Protein AF-A0A4Q3UYY6-F1 (afdb_monomer)

Secondary structure (DSSP, 8-state):
--HHHHHHHHHHHHHHHHHHHHHHHHT--HHHHHHHHHHHTSTT---BTTB----TTTHHHHHHHHHHHHHHH-

pLDDT: mean 80.3, std 13.19, range [46.22, 95.19]

Solvent-accessible surface area (backbone atoms only — not comparable to full-atom values): 4282 Å² total; per-residue (Å²): 129,71,63,61,59,54,51,53,52,48,54,51,53,52,50,51,50,49,27,46,53,50,16,64,74,67,76,42,71,44,64,67,43,46,53,50,55,49,49,56,38,24,94,75,27,70,71,64,74,98,48,77,51,47,51,75,87,47,45,69,58,52,54,50,51,53,53,50,50,53,64,74,72,105

Mean predicted aligned error: 7.01 Å

Sequence (74 aa):
MADAHVLEVGIGLTLVGLAGLLASRLKFSIVPLLIIAGMIVGPHAPKIGPIDFRFLESAPLIAFMGRMGILFLL

Structure (mmCIF, N/CA/C/O backbone):
data_AF-A0A4Q3UYY6-F1
#
_entry.id   AF-A0A4Q3UYY6-F1
#
loop_
_atom_site.group_PDB
_atom_site.id
_atom_site.type_symbol
_atom_site.label_atom_id
_atom_site.label_alt_id
_atom_site.label_comp_id
_atom_site.label_asym_id
_atom_site.label_entity_id
_atom_site.label_seq_id
_atom_site.pdbx_PDB_ins_code
_atom_site.Cartn_x
_atom_site.Cartn_y
_atom_site.Cartn_z
_atom_site.occupancy
_atom_site.B_iso_or_equiv
_atom_site.auth_seq_id
_atom_site.auth_comp_id
_atom_site.auth_asym_id
_atom_site.auth_atom_id
_atom_site.pdbx_PDB_model_num
ATOM 1 N N . MET A 1 1 ? 12.561 3.957 -22.225 1.00 46.22 1 MET A N 1
ATOM 2 C CA . MET A 1 1 ? 13.285 3.325 -21.084 1.00 46.22 1 MET A CA 1
ATOM 3 C C . MET A 1 1 ? 12.790 3.859 -19.739 1.00 46.22 1 MET A C 1
ATOM 5 O O . MET A 1 1 ? 12.723 3.079 -18.809 1.00 46.22 1 MET A O 1
ATOM 9 N N . ALA A 1 2 ? 12.374 5.129 -19.620 1.00 52.22 2 ALA A N 1
ATOM 10 C CA . ALA A 1 2 ? 11.700 5.634 -18.411 1.00 52.22 2 ALA A CA 1
ATOM 11 C C . ALA A 1 2 ? 10.197 5.271 -18.345 1.00 52.22 2 ALA A C 1
ATOM 13 O O . ALA A 1 2 ? 9.595 5.251 -17.276 1.00 52.22 2 ALA A O 1
ATOM 14 N N . ASP A 1 3 ? 9.598 4.962 -19.493 1.00 61.56 3 ASP A N 1
ATOM 15 C CA . ASP A 1 3 ? 8.146 4.871 -19.684 1.00 61.56 3 ASP A CA 1
ATOM 16 C C . ASP A 1 3 ? 7.524 3.634 -19.013 1.00 61.56 3 ASP A C 1
ATOM 18 O O . ASP A 1 3 ? 6.394 3.689 -18.532 1.00 61.56 3 ASP A O 1
ATOM 22 N N . ALA A 1 4 ? 8.284 2.536 -18.924 1.00 65.69 4 ALA A N 1
ATOM 23 C CA . ALA A 1 4 ? 7.843 1.291 -18.294 1.00 65.69 4 ALA A CA 1
ATOM 24 C C . ALA A 1 4 ? 7.706 1.436 -16.768 1.00 65.69 4 ALA A C 1
ATOM 26 O O . ALA A 1 4 ? 6.687 1.051 -16.200 1.00 65.69 4 ALA A O 1
ATOM 27 N N . HIS A 1 5 ? 8.670 2.091 -16.110 1.00 65.81 5 HIS A N 1
ATOM 28 C CA . HIS A 1 5 ? 8.622 2.324 -14.664 1.00 65.81 5 HIS A CA 1
ATOM 29 C C . HIS A 1 5 ? 7.473 3.251 -14.255 1.00 65.81 5 HIS A C 1
ATOM 31 O O . HIS A 1 5 ? 6.811 3.014 -13.246 1.00 65.81 5 HIS A O 1
ATOM 37 N N . VAL A 1 6 ? 7.207 4.299 -15.042 1.00 77.75 6 VAL A N 1
ATOM 38 C CA . VAL A 1 6 ? 6.086 5.215 -14.780 1.00 77.75 6 VAL A CA 1
ATOM 39 C C . VAL A 1 6 ? 4.749 4.485 -14.919 1.00 77.75 6 VAL A C 1
ATOM 41 O O . VAL A 1 6 ? 3.860 4.687 -14.090 1.00 77.75 6 VAL A O 1
ATOM 44 N N . LEU A 1 7 ? 4.613 3.605 -15.917 1.00 78.19 7 LEU A N 1
ATOM 45 C CA . LEU A 1 7 ? 3.416 2.784 -16.101 1.00 78.19 7 LEU A CA 1
ATOM 46 C C . LEU A 1 7 ? 3.205 1.815 -14.930 1.00 78.19 7 LEU A C 1
ATOM 48 O O . LEU A 1 7 ? 2.099 1.736 -14.399 1.00 78.19 7 LEU A O 1
ATOM 52 N N . GLU A 1 8 ? 4.259 1.124 -14.492 1.00 75.88 8 GLU A N 1
ATOM 53 C CA . GLU A 1 8 ? 4.212 0.214 -13.345 1.00 75.88 8 GLU A CA 1
ATOM 54 C C . GLU A 1 8 ? 3.779 0.945 -12.065 1.00 75.88 8 GLU A C 1
ATOM 56 O O . GLU A 1 8 ? 2.815 0.545 -11.405 1.00 75.88 8 GLU A O 1
ATOM 61 N N . VAL A 1 9 ? 4.428 2.065 -11.739 1.00 79.25 9 VAL A N 1
ATOM 62 C CA . VAL A 1 9 ? 4.074 2.874 -10.562 1.00 79.25 9 VAL A CA 1
ATOM 63 C C . VAL A 1 9 ? 2.645 3.410 -10.674 1.00 79.25 9 VAL A C 1
ATOM 65 O O . VAL A 1 9 ? 1.901 3.370 -9.694 1.00 79.25 9 VAL A O 1
ATOM 68 N N . GLY A 1 10 ? 2.231 3.853 -11.865 1.00 83.62 10 GLY A N 1
ATOM 69 C CA . GLY A 1 10 ? 0.864 4.289 -12.138 1.00 83.62 10 GLY A CA 1
ATOM 70 C C . GLY A 1 10 ? -0.164 3.193 -11.852 1.00 83.62 10 GLY A C 1
ATOM 71 O O . GLY A 1 10 ? -1.119 3.425 -11.109 1.00 83.62 10 GLY A O 1
ATOM 72 N N . ILE A 1 11 ? 0.053 1.976 -12.359 1.00 82.44 11 ILE A N 1
ATOM 73 C CA . ILE A 1 11 ? -0.814 0.813 -12.097 1.00 82.44 11 ILE A CA 1
ATOM 74 C C . ILE A 1 11 ? -0.872 0.507 -10.595 1.00 82.44 11 ILE A C 1
ATOM 76 O O . ILE A 1 11 ? -1.963 0.323 -10.049 1.00 82.44 11 ILE A O 1
ATOM 80 N N . GLY A 1 12 ? 0.275 0.523 -9.909 1.00 83.81 12 GLY A N 1
ATOM 81 C CA . GLY A 1 12 ? 0.356 0.313 -8.462 1.00 83.81 12 GLY A CA 1
ATOM 82 C C . GLY A 1 12 ? -0.455 1.340 -7.667 1.00 83.81 12 GLY A C 1
ATOM 83 O O . GLY A 1 12 ? -1.261 0.967 -6.813 1.00 83.81 12 GLY A O 1
ATOM 84 N N . LEU A 1 13 ? -0.313 2.629 -7.988 1.00 86.62 13 LEU A N 1
ATOM 85 C CA . LEU A 1 13 ? -1.038 3.712 -7.316 1.00 86.62 13 LEU A CA 1
ATOM 86 C C . LEU A 1 13 ? -2.551 3.612 -7.553 1.00 86.62 13 LEU A C 1
ATOM 88 O O . LEU A 1 13 ? -3.346 3.796 -6.630 1.00 86.62 13 LEU A O 1
ATOM 92 N N . THR A 1 14 ? -2.946 3.257 -8.779 1.00 88.69 14 THR A N 1
ATOM 93 C CA . THR A 1 14 ? -4.355 3.070 -9.150 1.00 88.69 14 THR A CA 1
ATOM 94 C C . THR A 1 14 ? -4.978 1.911 -8.368 1.00 88.69 14 THR A C 1
ATOM 96 O O . THR A 1 14 ? -6.093 2.032 -7.862 1.00 88.69 14 THR A O 1
ATOM 99 N N . LEU A 1 15 ? -4.247 0.805 -8.193 1.00 88.50 15 LEU A N 1
ATOM 100 C CA . LEU A 1 15 ? -4.698 -0.351 -7.414 1.00 88.50 15 LEU A CA 1
ATOM 101 C C . LEU A 1 15 ? -4.807 -0.073 -5.918 1.00 88.50 15 LEU A C 1
ATOM 103 O O . LEU A 1 15 ? -5.794 -0.473 -5.306 1.00 88.50 15 LEU A O 1
ATOM 107 N N . VAL A 1 16 ? -3.841 0.639 -5.333 1.00 89.75 16 VAL A N 1
ATOM 108 C CA . VAL A 1 16 ? -3.918 1.078 -3.929 1.00 89.75 16 VAL A CA 1
ATOM 109 C C . VAL A 1 16 ? -5.135 1.983 -3.724 1.00 89.75 16 VAL A C 1
ATOM 111 O O . VAL A 1 16 ? -5.895 1.789 -2.773 1.00 89.75 16 VAL A O 1
ATOM 114 N N . GLY A 1 17 ? -5.372 2.917 -4.650 1.00 92.81 17 GLY A N 1
ATOM 115 C CA . GLY A 1 17 ? -6.553 3.780 -4.645 1.00 92.81 17 GLY A CA 1
ATOM 116 C C . GLY A 1 17 ? -7.861 2.987 -4.713 1.00 92.81 17 GLY A C 1
ATOM 117 O O . GLY A 1 17 ? -8.750 3.199 -3.889 1.00 92.81 17 GLY A O 1
ATOM 118 N N . LEU A 1 18 ? -7.966 2.026 -5.636 1.00 93.88 18 LEU A N 1
ATOM 119 C CA . LEU A 1 18 ? -9.136 1.149 -5.769 1.00 93.88 18 LEU A CA 1
ATOM 120 C C . LEU A 1 18 ? -9.359 0.280 -4.527 1.00 93.88 18 LEU A C 1
ATOM 122 O O . LEU A 1 18 ? -10.493 0.165 -4.065 1.00 93.88 18 LEU A O 1
ATOM 126 N N . ALA A 1 19 ? -8.296 -0.292 -3.959 1.00 92.50 19 ALA A N 1
ATOM 127 C CA . ALA A 1 19 ? -8.362 -1.091 -2.739 1.00 92.50 19 ALA A CA 1
ATOM 128 C C . ALA A 1 19 ? -8.876 -0.264 -1.551 1.00 92.50 19 ALA A C 1
ATOM 130 O O . ALA A 1 19 ? -9.740 -0.729 -0.808 1.00 92.50 19 ALA A O 1
ATOM 131 N N . GLY A 1 20 ? -8.410 0.981 -1.403 1.00 92.69 20 GLY A N 1
ATOM 132 C CA . GLY A 1 20 ? -8.895 1.901 -0.373 1.00 92.69 20 GLY A CA 1
ATOM 133 C C . GLY A 1 20 ? -10.348 2.316 -0.569 1.00 92.69 20 GLY A C 1
ATOM 134 O O . GLY A 1 20 ? -11.137 2.296 0.380 1.00 92.69 20 GLY A O 1
ATOM 135 N N . LEU A 1 21 ? -10.738 2.618 -1.809 1.00 94.75 21 LEU A N 1
ATOM 136 C CA . LEU A 1 21 ? -12.121 2.947 -2.147 1.00 94.75 21 LEU A CA 1
ATOM 137 C C . LEU A 1 21 ? -13.043 1.757 -1.840 1.00 94.75 21 LEU A C 1
ATOM 139 O O . LEU A 1 21 ? -14.070 1.926 -1.180 1.00 94.75 21 LEU A O 1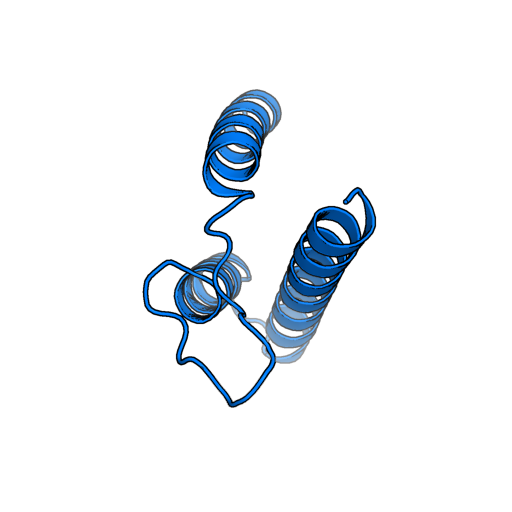
ATOM 143 N N . LEU A 1 22 ? -12.641 0.543 -2.218 1.00 93.94 22 LEU A N 1
ATOM 144 C CA . LEU A 1 22 ? -13.397 -0.679 -1.957 1.00 93.94 22 LEU A CA 1
ATOM 145 C C . LEU A 1 22 ? -13.492 -0.989 -0.454 1.00 93.94 22 LEU A C 1
ATOM 147 O O . LEU A 1 22 ? -14.583 -1.276 0.039 1.00 93.94 22 LEU A O 1
ATOM 151 N N . ALA A 1 23 ? -12.393 -0.843 0.291 1.00 94.31 23 ALA A N 1
ATOM 152 C CA . ALA A 1 23 ? -12.367 -1.007 1.746 1.00 94.31 23 ALA A CA 1
ATOM 153 C C . ALA A 1 23 ? -13.335 -0.039 2.443 1.00 94.31 23 ALA A C 1
ATOM 155 O O . ALA A 1 23 ? -14.128 -0.454 3.291 1.00 94.31 23 ALA A O 1
ATOM 156 N N . SER A 1 24 ? -13.333 1.234 2.025 1.00 93.31 24 SER A N 1
ATOM 157 C CA . SER A 1 24 ? -14.221 2.266 2.574 1.00 93.31 24 SER A CA 1
ATOM 158 C C . SER A 1 24 ? -15.700 1.961 2.322 1.00 93.31 24 SER A C 1
ATOM 160 O O . SER A 1 24 ? -16.531 2.132 3.213 1.00 93.31 24 SER A O 1
ATOM 162 N N . ARG A 1 25 ? -16.033 1.448 1.128 1.00 93.88 25 ARG A N 1
ATOM 163 C CA . ARG A 1 25 ? -17.410 1.099 0.748 1.00 93.88 25 ARG A CA 1
ATOM 164 C C . ARG A 1 25 ? -17.917 -0.133 1.489 1.00 93.88 25 ARG A C 1
ATOM 166 O O . ARG A 1 25 ? -19.086 -0.167 1.859 1.00 93.88 25 ARG A O 1
ATOM 173 N N . LEU A 1 26 ? -17.048 -1.112 1.728 1.00 93.06 26 LEU A N 1
ATOM 174 C CA . LEU A 1 26 ? -17.383 -2.357 2.424 1.00 93.06 26 LEU A CA 1
ATOM 175 C C . LEU A 1 26 ? -17.262 -2.253 3.953 1.00 93.06 26 LEU A C 1
ATOM 177 O O . LEU A 1 26 ? -17.583 -3.216 4.644 1.00 93.06 26 LEU A O 1
ATOM 181 N N . LYS A 1 27 ? -16.802 -1.108 4.490 1.00 91.44 27 LYS A N 1
ATOM 182 C CA . LYS A 1 27 ? -16.437 -0.930 5.912 1.00 91.44 27 LYS A CA 1
ATOM 183 C C . LYS A 1 27 ? -15.487 -2.029 6.409 1.00 91.44 27 LYS A C 1
ATOM 185 O O . LYS A 1 27 ? -15.570 -2.477 7.550 1.00 91.44 27 LYS A O 1
ATOM 190 N N . PHE A 1 28 ? -14.604 -2.476 5.523 1.00 93.06 28 PHE A N 1
ATOM 191 C CA . PHE A 1 28 ? -13.647 -3.542 5.776 1.00 93.06 28 PHE A CA 1
ATOM 192 C C . PHE A 1 28 ? -12.251 -2.954 5.986 1.00 93.06 28 PHE A C 1
ATOM 194 O O . PHE A 1 28 ? -11.967 -1.835 5.555 1.00 93.06 28 PHE A O 1
ATOM 201 N N . SER A 1 29 ? -11.367 -3.700 6.652 1.00 93.75 29 SER A N 1
ATOM 202 C CA . SER A 1 29 ? -9.982 -3.261 6.818 1.00 93.75 29 SER A CA 1
ATOM 203 C C . SER A 1 29 ? -9.319 -3.077 5.452 1.00 93.75 29 SER A C 1
ATOM 205 O O . SER A 1 29 ? -9.448 -3.915 4.560 1.00 93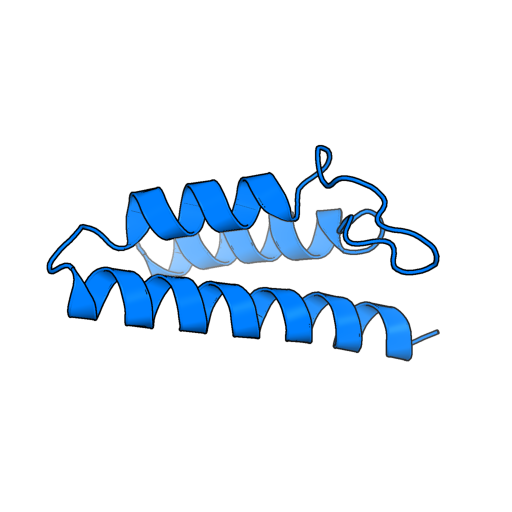.75 29 SER A O 1
ATOM 207 N N . ILE A 1 30 ? -8.591 -1.975 5.290 1.00 93.75 30 ILE A N 1
ATOM 208 C CA . ILE A 1 30 ? -7.866 -1.679 4.053 1.00 93.75 30 ILE A CA 1
ATOM 209 C C . ILE A 1 30 ? -6.647 -2.595 3.874 1.00 93.75 30 ILE A C 1
ATOM 211 O O . ILE A 1 30 ? -6.277 -2.920 2.750 1.00 93.75 30 ILE A O 1
ATOM 215 N N . VAL A 1 31 ? -6.055 -3.072 4.974 1.00 93.19 31 VAL A N 1
ATOM 216 C CA . VAL A 1 31 ? -4.794 -3.831 4.959 1.00 93.19 31 VAL A CA 1
ATOM 217 C C . VAL A 1 31 ? -4.904 -5.153 4.181 1.00 93.19 31 VAL A C 1
ATOM 219 O O . VAL A 1 31 ? -4.090 -5.357 3.283 1.00 93.19 31 VAL A O 1
ATOM 222 N N . PRO A 1 32 ? -5.895 -6.039 4.417 1.00 91.06 32 PRO A N 1
ATOM 223 C CA . PRO A 1 32 ? -6.001 -7.287 3.659 1.00 91.06 32 PRO A CA 1
ATOM 224 C C . PRO A 1 32 ? -6.250 -7.051 2.164 1.00 91.06 32 PRO A C 1
ATOM 226 O O . PRO A 1 32 ? -5.713 -7.773 1.329 1.00 91.06 32 PRO A O 1
ATOM 229 N N . LEU A 1 33 ? -7.017 -6.011 1.817 1.00 92.31 33 LEU A N 1
ATOM 230 C CA . LEU A 1 33 ? -7.258 -5.604 0.430 1.00 92.31 33 LEU A CA 1
ATOM 231 C C . LEU A 1 33 ? -5.969 -5.148 -0.261 1.00 92.31 33 LEU A C 1
ATOM 233 O O . LEU A 1 33 ? -5.709 -5.554 -1.392 1.00 92.31 33 LEU A O 1
ATOM 237 N N . LEU A 1 34 ? -5.139 -4.364 0.429 1.00 90.12 34 LEU A N 1
ATOM 238 C CA . LEU A 1 34 ? -3.833 -3.939 -0.076 1.00 90.12 34 LEU A CA 1
ATOM 239 C C . LEU A 1 34 ? -2.864 -5.118 -0.244 1.00 90.12 34 LEU A C 1
ATOM 241 O O . LEU A 1 34 ? -2.152 -5.174 -1.244 1.00 90.12 34 LEU A O 1
ATOM 245 N N . ILE A 1 35 ? -2.865 -6.086 0.680 1.00 89.88 35 ILE A N 1
ATOM 246 C CA . ILE A 1 35 ? -2.037 -7.301 0.572 1.00 89.88 35 ILE A CA 1
ATOM 247 C C . ILE A 1 35 ? -2.447 -8.120 -0.658 1.00 89.88 35 ILE A C 1
ATOM 249 O O . ILE A 1 35 ? -1.591 -8.524 -1.443 1.00 89.88 35 ILE A O 1
ATOM 253 N N . ILE A 1 36 ? -3.750 -8.328 -0.869 1.00 89.19 36 ILE A N 1
ATOM 254 C CA . ILE A 1 36 ? -4.264 -9.059 -2.037 1.00 89.19 36 ILE A CA 1
ATOM 255 C C . ILE A 1 36 ? -3.931 -8.317 -3.334 1.00 89.19 36 ILE A C 1
ATOM 257 O O . ILE A 1 36 ? -3.445 -8.939 -4.277 1.00 89.19 36 ILE A O 1
ATOM 261 N N . ALA A 1 37 ? -4.125 -6.996 -3.373 1.00 86.12 37 ALA A N 1
ATOM 262 C CA . ALA A 1 37 ? -3.757 -6.179 -4.526 1.00 86.12 37 ALA A CA 1
ATOM 263 C C . ALA A 1 37 ? -2.260 -6.314 -4.860 1.00 86.12 37 ALA A C 1
ATOM 265 O O . ALA A 1 37 ? -1.907 -6.524 -6.017 1.00 86.12 37 ALA A O 1
ATOM 266 N N . GLY A 1 38 ? -1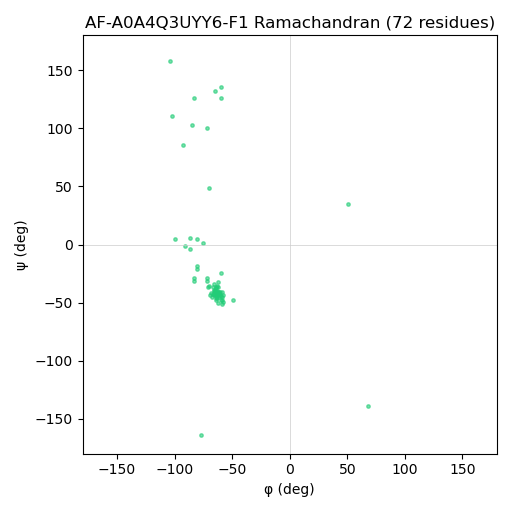.383 -6.290 -3.851 1.00 84.19 38 GLY A N 1
ATOM 267 C CA . GLY A 1 38 ? 0.053 -6.516 -4.029 1.00 84.19 38 GLY A CA 1
ATOM 268 C C . GLY A 1 38 ? 0.397 -7.923 -4.528 1.00 84.19 38 GLY A C 1
ATOM 269 O O . GLY A 1 38 ? 1.279 -8.070 -5.368 1.00 84.19 38 GLY A O 1
ATOM 270 N N . MET A 1 39 ? -0.316 -8.960 -4.074 1.00 84.69 39 MET A N 1
ATOM 271 C CA . MET A 1 39 ? -0.121 -10.331 -4.569 1.00 84.69 39 MET A CA 1
ATOM 272 C C . MET A 1 39 ? -0.529 -10.489 -6.041 1.00 84.69 39 MET A C 1
ATOM 274 O O . MET A 1 39 ? 0.157 -11.198 -6.776 1.00 84.69 39 MET A O 1
ATOM 278 N N . ILE A 1 40 ? -1.596 -9.808 -6.479 1.00 79.56 40 ILE A N 1
ATOM 279 C CA . ILE A 1 40 ? -2.097 -9.849 -7.867 1.00 79.56 40 ILE A CA 1
ATOM 280 C C . ILE A 1 40 ? -1.083 -9.264 -8.856 1.00 79.56 40 ILE A C 1
ATOM 282 O O . ILE A 1 40 ? -0.945 -9.787 -9.958 1.00 79.56 40 ILE A O 1
ATOM 286 N N . VAL A 1 41 ? -0.361 -8.214 -8.460 1.00 76.38 41 VAL A N 1
ATOM 287 C CA . VAL A 1 41 ? 0.669 -7.551 -9.290 1.00 76.38 41 VAL A CA 1
ATOM 288 C C . VAL A 1 41 ? 2.090 -8.006 -8.919 1.00 76.38 41 VAL A C 1
ATOM 290 O O . VAL A 1 41 ? 3.097 -7.508 -9.415 1.00 76.38 41 VAL A O 1
ATOM 293 N N . GLY A 1 42 ? 2.190 -8.972 -8.009 1.00 73.12 42 GLY A N 1
ATOM 294 C CA . GLY A 1 42 ? 3.452 -9.516 -7.534 1.00 73.12 42 GLY A CA 1
ATOM 295 C C . GLY A 1 42 ? 4.106 -10.483 -8.532 1.00 73.12 42 GLY A C 1
ATOM 296 O O . GLY A 1 42 ? 3.712 -10.586 -9.692 1.00 73.12 42 GLY A O 1
ATOM 297 N N . PRO A 1 43 ? 5.084 -11.287 -8.082 1.00 68.56 43 PRO A N 1
ATOM 298 C CA . PRO A 1 43 ? 5.777 -12.270 -8.928 1.00 68.56 43 PRO A CA 1
ATOM 299 C C . PRO A 1 43 ? 4.835 -13.320 -9.538 1.00 68.56 43 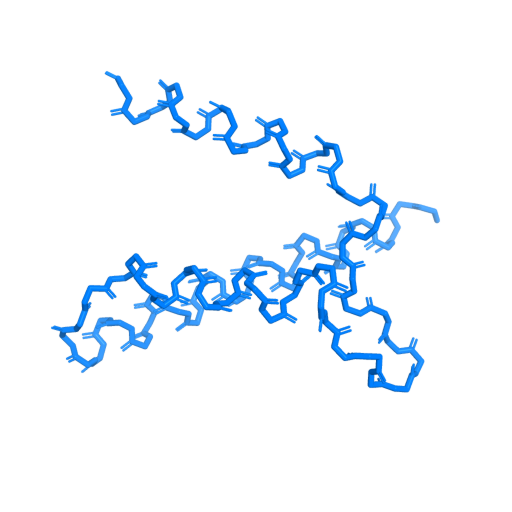PRO A C 1
ATO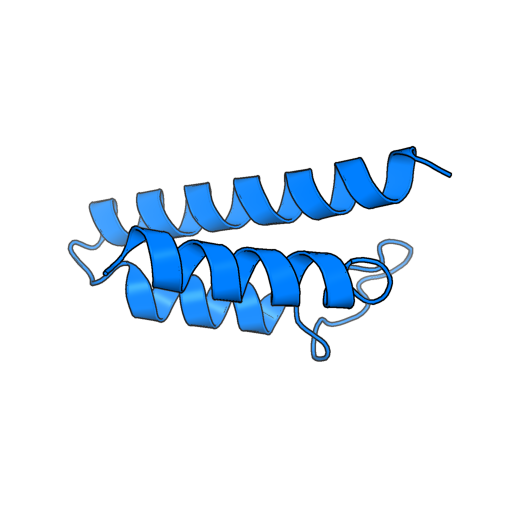M 301 O O . PRO A 1 43 ? 5.132 -13.913 -10.574 1.00 68.56 43 PRO A O 1
ATOM 304 N N . HIS A 1 44 ? 3.694 -13.532 -8.878 1.00 67.62 44 HIS A N 1
ATOM 305 C CA . HIS A 1 44 ? 2.629 -14.443 -9.280 1.00 67.62 44 HIS A CA 1
ATOM 306 C C . HIS A 1 44 ? 1.621 -13.799 -10.247 1.00 67.62 44 HIS A C 1
ATOM 308 O O . HIS A 1 44 ? 0.629 -14.442 -10.588 1.00 67.62 44 HIS A O 1
ATOM 314 N N . ALA A 1 45 ? 1.858 -12.561 -10.705 1.00 66.00 45 ALA A N 1
ATOM 315 C CA . ALA A 1 45 ? 0.967 -11.890 -11.639 1.00 66.00 45 ALA A CA 1
ATOM 316 C C . ALA A 1 45 ? 0.838 -12.705 -12.942 1.00 66.00 45 ALA A C 1
ATOM 318 O O . ALA A 1 45 ? 1.858 -13.055 -13.571 1.00 66.00 45 ALA A O 1
ATOM 319 N N . PRO A 1 46 ? -0.400 -13.034 -13.358 1.00 58.38 46 PRO A N 1
ATOM 320 C CA . PRO A 1 46 ? -0.640 -13.712 -14.619 1.00 58.38 46 PRO A CA 1
ATOM 321 C C . PRO A 1 46 ? -0.236 -12.790 -15.771 1.00 58.38 46 PRO A C 1
ATOM 323 O O . PRO A 1 46 ? -0.600 -11.616 -15.807 1.00 58.38 46 PRO A O 1
ATOM 326 N N . LYS A 1 47 ? 0.523 -13.327 -16.732 1.00 61.50 47 LYS A N 1
ATOM 327 C CA . LYS A 1 47 ? 0.823 -12.615 -17.978 1.00 61.50 47 LYS A CA 1
ATOM 328 C C . LYS A 1 47 ? -0.447 -12.587 -18.821 1.00 61.50 47 LYS A C 1
ATOM 330 O O . LYS A 1 47 ? -0.791 -13.590 -19.444 1.00 61.50 47 LYS A O 1
ATOM 335 N N . ILE A 1 48 ? -1.166 -11.469 -18.812 1.00 55.19 48 ILE A N 1
ATOM 336 C CA . ILE A 1 48 ? -2.355 -11.288 -19.647 1.00 55.19 48 ILE A CA 1
ATOM 337 C C . ILE A 1 48 ? -1.898 -10.615 -20.951 1.00 55.19 48 ILE A C 1
ATOM 339 O O . ILE A 1 48 ? -1.910 -9.395 -21.083 1.00 55.19 48 ILE A O 1
ATOM 343 N N . GLY A 1 49 ? -1.445 -11.420 -21.918 1.00 61.97 49 GLY A N 1
ATOM 344 C CA . GLY A 1 49 ? -1.059 -10.940 -23.254 1.00 61.97 49 GLY A CA 1
ATOM 345 C C . GLY A 1 49 ? 0.203 -10.049 -23.272 1.00 61.97 49 GLY A C 1
ATOM 346 O O . GLY A 1 49 ? 1.172 -10.384 -22.593 1.00 61.97 49 GLY A O 1
ATOM 347 N N . PRO A 1 50 ? 0.244 -8.948 -24.058 1.00 57.66 50 PRO A N 1
ATOM 348 C CA . PRO A 1 50 ? 1.430 -8.091 -24.220 1.00 57.66 50 PRO A CA 1
ATOM 349 C C . PRO A 1 50 ? 1.723 -7.168 -23.020 1.00 57.66 50 PRO A C 1
ATOM 351 O O . PRO A 1 50 ? 2.669 -6.387 -23.079 1.00 57.66 50 PRO A O 1
ATOM 354 N N . ILE A 1 51 ? 0.920 -7.226 -21.952 1.00 56.75 51 ILE A N 1
ATOM 355 C CA . ILE A 1 51 ? 1.078 -6.400 -20.751 1.00 56.75 51 ILE A CA 1
ATOM 356 C C . ILE A 1 51 ? 1.713 -7.261 -19.655 1.00 56.75 51 ILE A C 1
ATOM 358 O O . ILE A 1 51 ? 1.085 -8.190 -19.139 1.00 56.75 51 ILE A O 1
ATOM 362 N N . ASP A 1 52 ? 2.968 -6.969 -19.308 1.00 63.72 52 ASP A N 1
ATOM 363 C CA . ASP A 1 52 ? 3.634 -7.608 -18.173 1.00 63.72 52 ASP A CA 1
ATOM 364 C C . ASP A 1 52 ? 3.255 -6.848 -16.894 1.00 63.72 52 ASP A C 1
ATOM 366 O O . ASP A 1 52 ? 3.732 -5.750 -16.634 1.00 63.72 52 ASP A O 1
ATOM 370 N N . PHE A 1 53 ? 2.336 -7.417 -16.112 1.00 63.16 53 PHE A N 1
ATOM 371 C CA . PHE A 1 53 ? 1.923 -6.868 -14.814 1.00 63.16 53 PHE A CA 1
ATOM 372 C C . PHE A 1 53 ? 2.906 -7.207 -13.692 1.00 63.16 53 PHE A C 1
ATOM 374 O O . PHE A 1 53 ? 2.621 -6.951 -12.527 1.00 63.16 53 PHE A O 1
ATOM 381 N N . ARG A 1 54 ? 4.039 -7.840 -14.000 1.00 65.56 54 ARG A N 1
ATOM 382 C CA . ARG A 1 54 ? 5.041 -8.153 -12.990 1.00 65.56 54 A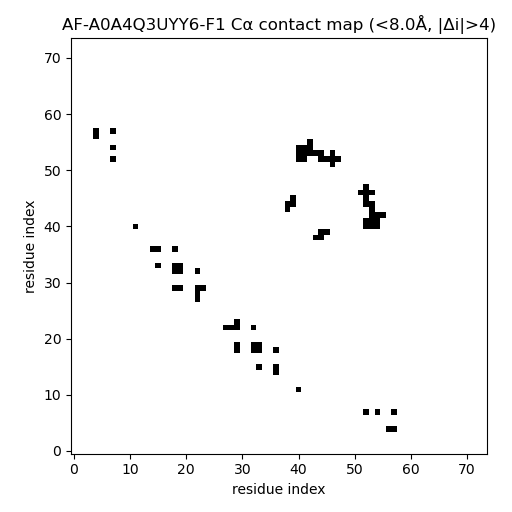RG A CA 1
ATOM 383 C C . ARG A 1 54 ? 5.920 -6.938 -12.779 1.00 65.56 54 ARG A C 1
ATOM 385 O O . ARG A 1 54 ? 6.590 -6.496 -13.702 1.00 65.56 54 ARG A O 1
ATOM 392 N N . PHE A 1 55 ? 6.033 -6.509 -11.530 1.00 63.97 55 PHE A N 1
ATOM 393 C CA . PHE A 1 55 ? 7.036 -5.536 -11.091 1.00 63.97 55 PHE A CA 1
ATOM 394 C C . PHE A 1 55 ? 8.471 -6.108 -11.092 1.00 63.97 55 PHE A C 1
ATOM 396 O O . PHE A 1 55 ? 9.179 -6.024 -10.087 1.00 63.97 55 PHE A O 1
ATOM 403 N N . LEU A 1 56 ? 8.910 -6.762 -12.172 1.00 61.66 56 LEU A N 1
ATOM 404 C CA . LEU A 1 56 ? 10.216 -7.431 -12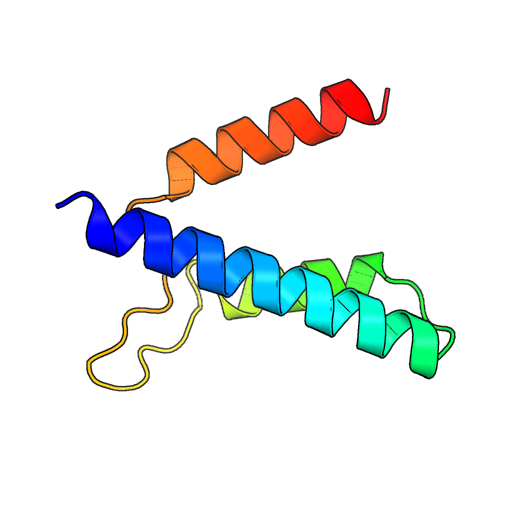.227 1.00 61.66 56 LEU A CA 1
ATOM 405 C C . LEU A 1 56 ? 11.372 -6.422 -12.242 1.00 61.66 56 LEU A C 1
ATOM 407 O O . LEU A 1 56 ? 12.401 -6.663 -11.615 1.00 61.66 56 LEU A O 1
ATOM 411 N N . GLU A 1 57 ? 11.181 -5.284 -12.909 1.00 63.94 57 GLU A N 1
ATOM 412 C CA . GLU A 1 57 ? 12.168 -4.202 -12.982 1.00 63.94 57 GLU A CA 1
ATOM 413 C C . GLU A 1 57 ? 12.099 -3.282 -11.747 1.00 63.94 57 GLU A C 1
ATOM 415 O O . GLU A 1 57 ? 13.121 -2.794 -11.265 1.00 63.94 57 GLU A O 1
ATOM 420 N N . SER A 1 58 ? 10.905 -3.113 -11.166 1.00 66.19 58 SER A N 1
ATOM 421 C CA . SER A 1 58 ? 10.664 -2.234 -10.010 1.00 66.19 58 SER A CA 1
ATOM 422 C C . SER A 1 58 ? 10.809 -2.908 -8.638 1.00 66.19 58 SER A C 1
ATOM 424 O O . SER A 1 58 ? 10.686 -2.240 -7.610 1.00 66.19 58 SER A O 1
ATOM 426 N N . ALA A 1 59 ? 11.102 -4.211 -8.576 1.00 73.94 59 ALA A N 1
ATOM 427 C CA . ALA A 1 59 ? 11.284 -4.955 -7.324 1.00 73.94 59 ALA A CA 1
ATOM 428 C C . ALA A 1 59 ? 12.243 -4.289 -6.304 1.00 73.94 59 ALA A C 1
ATOM 430 O O . ALA A 1 59 ? 11.854 -4.157 -5.137 1.00 73.94 59 ALA A O 1
ATOM 431 N N . PRO A 1 60 ? 13.456 -3.821 -6.677 1.00 80.25 60 PRO A N 1
ATOM 432 C CA . PRO A 1 60 ? 14.343 -3.142 -5.729 1.00 80.25 60 PRO A CA 1
ATOM 433 C C . PRO A 1 60 ? 13.781 -1.799 -5.236 1.00 80.25 60 PRO A C 1
ATOM 435 O O . PRO A 1 60 ? 13.954 -1.462 -4.063 1.00 80.25 60 PRO A O 1
ATOM 438 N N . LEU A 1 61 ? 13.055 -1.061 -6.084 1.00 80.25 61 LEU A N 1
ATOM 439 C CA . LEU A 1 61 ? 12.398 0.192 -5.702 1.00 80.25 61 LEU A CA 1
ATOM 440 C C . LEU A 1 61 ? 11.254 -0.058 -4.711 1.00 80.25 61 LEU A C 1
ATOM 442 O O . LEU A 1 61 ? 11.172 0.617 -3.689 1.00 80.25 61 LEU A O 1
ATOM 446 N N . ILE A 1 62 ? 10.405 -1.056 -4.967 1.00 79.62 62 ILE A N 1
ATOM 447 C CA . ILE A 1 62 ? 9.292 -1.426 -4.078 1.00 79.62 62 ILE A CA 1
ATOM 448 C C . ILE A 1 62 ? 9.823 -1.910 -2.727 1.00 79.62 62 ILE A C 1
ATOM 450 O O . ILE A 1 62 ? 9.295 -1.522 -1.686 1.00 79.62 62 ILE A O 1
ATOM 454 N N . ALA A 1 63 ? 10.896 -2.705 -2.715 1.00 84.12 63 ALA A N 1
ATOM 455 C CA . ALA A 1 63 ? 11.532 -3.150 -1.477 1.00 84.12 63 ALA A CA 1
ATOM 456 C C . ALA A 1 63 ? 12.084 -1.972 -0.656 1.00 84.12 63 ALA A C 1
ATOM 458 O O . ALA A 1 63 ? 11.926 -1.939 0.567 1.00 84.12 63 ALA A O 1
ATOM 459 N N . PHE A 1 64 ? 12.696 -0.986 -1.318 1.00 88.44 64 PHE A N 1
ATOM 460 C CA . PHE A 1 64 ? 13.139 0.249 -0.674 1.00 88.44 64 PHE A CA 1
ATOM 461 C C . PHE A 1 64 ? 11.955 1.063 -0.132 1.00 88.44 64 PHE A C 1
ATOM 463 O O . PHE A 1 64 ? 11.957 1.447 1.038 1.00 88.44 64 PHE A O 1
ATOM 470 N N . MET A 1 65 ? 10.908 1.256 -0.937 1.00 86.81 65 MET A N 1
ATOM 471 C CA . MET A 1 65 ? 9.696 1.980 -0.542 1.00 86.81 65 MET A CA 1
ATOM 472 C C . MET A 1 65 ? 8.958 1.304 0.616 1.00 86.81 65 MET A C 1
ATOM 474 O O . MET A 1 65 ? 8.477 1.992 1.511 1.00 86.81 65 MET A O 1
ATOM 478 N N . GLY A 1 66 ? 8.929 -0.030 0.666 1.00 86.88 66 GLY A N 1
ATOM 479 C CA . GLY A 1 66 ? 8.367 -0.778 1.791 1.00 86.88 66 GLY A CA 1
ATOM 480 C C . GLY A 1 66 ? 9.115 -0.520 3.101 1.00 86.88 66 GLY A C 1
ATOM 481 O O . GLY A 1 66 ? 8.489 -0.301 4.135 1.00 86.88 66 GLY A O 1
ATOM 482 N N . ARG A 1 67 ? 10.455 -0.464 3.060 1.00 92.12 67 ARG A N 1
ATOM 483 C CA . ARG A 1 67 ? 11.276 -0.108 4.233 1.00 92.12 67 ARG A CA 1
ATOM 484 C C . ARG A 1 67 ? 11.066 1.344 4.658 1.00 92.12 67 ARG A C 1
ATOM 486 O O . ARG A 1 67 ? 10.906 1.598 5.847 1.00 92.12 67 ARG A O 1
ATOM 493 N N . MET A 1 68 ? 11.009 2.273 3.702 1.00 93.88 68 MET A N 1
ATOM 494 C CA . MET A 1 68 ? 10.670 3.677 3.966 1.00 93.88 68 MET A CA 1
ATOM 495 C C . MET A 1 68 ? 9.286 3.812 4.609 1.00 93.88 68 MET A C 1
ATOM 497 O O . MET A 1 68 ? 9.121 4.576 5.551 1.00 93.88 68 MET A O 1
ATOM 501 N N . GLY A 1 69 ? 8.304 3.031 4.154 1.00 89.12 69 GLY A N 1
ATOM 502 C CA . GLY A 1 69 ? 6.965 3.003 4.738 1.00 89.12 69 GLY A CA 1
ATOM 503 C C . GLY A 1 69 ? 6.965 2.578 6.206 1.00 89.12 69 GLY A C 1
ATOM 504 O O . GLY A 1 69 ? 6.279 3.198 7.010 1.00 89.12 69 GLY A O 1
ATOM 505 N N . ILE A 1 70 ? 7.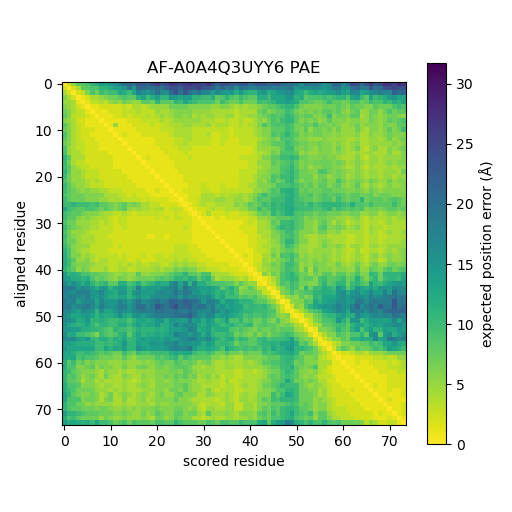772 1.577 6.57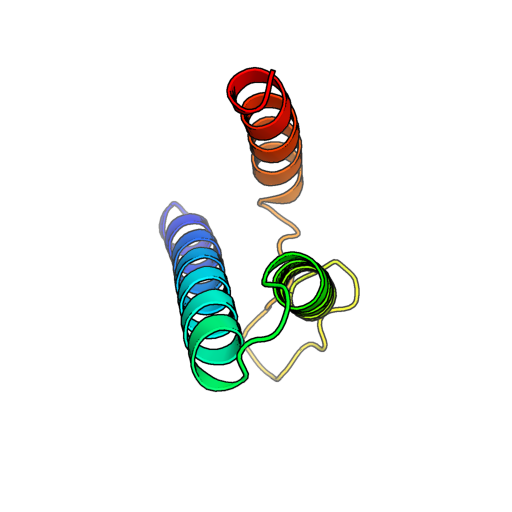6 1.00 92.94 70 ILE A N 1
ATOM 506 C CA . ILE A 1 70 ? 7.939 1.179 7.984 1.00 92.94 70 ILE A CA 1
ATOM 507 C C . ILE A 1 70 ? 8.542 2.329 8.799 1.00 92.94 70 ILE A C 1
ATOM 509 O O . ILE A 1 70 ? 8.054 2.607 9.887 1.00 92.94 70 ILE A O 1
ATOM 513 N N . LEU A 1 71 ? 9.556 3.023 8.269 1.00 95.19 71 LEU A N 1
ATOM 514 C CA . LEU A 1 71 ? 10.160 4.180 8.942 1.00 95.19 71 LEU A CA 1
ATOM 515 C C . LEU A 1 71 ? 9.178 5.338 9.149 1.00 95.19 71 LEU A C 1
ATOM 517 O O . LEU A 1 71 ? 9.318 6.053 10.127 1.00 95.19 71 LEU A O 1
ATOM 521 N N . PHE A 1 72 ? 8.211 5.533 8.250 1.00 92.62 72 PHE A N 1
ATOM 522 C CA . PHE A 1 72 ? 7.162 6.546 8.418 1.00 92.62 72 PHE A CA 1
ATOM 523 C C . PHE A 1 72 ? 6.019 6.108 9.341 1.00 92.62 72 PHE A C 1
ATOM 525 O O . PHE A 1 72 ? 5.238 6.951 9.777 1.00 92.62 72 PHE A O 1
ATOM 532 N N . LEU A 1 73 ? 5.871 4.801 9.578 1.00 90.50 73 LEU A N 1
ATOM 533 C CA . LEU A 1 73 ? 4.857 4.251 10.478 1.00 90.50 73 LEU A CA 1
ATOM 534 C C . LEU A 1 73 ? 5.309 4.283 11.948 1.00 90.50 73 LEU A C 1
ATOM 536 O O . LEU A 1 73 ? 4.455 4.331 12.833 1.00 90.50 73 LEU A O 1
ATOM 540 N N . LEU A 1 74 ? 6.624 4.204 12.182 1.00 90.38 74 LEU A N 1
ATOM 541 C CA . LEU A 1 74 ? 7.279 4.346 13.489 1.00 90.38 74 LEU A CA 1
ATOM 542 C C . LEU A 1 74 ? 7.434 5.822 13.874 1.00 90.38 74 LEU A C 1
ATOM 544 O O . LEU A 1 74 ? 7.275 6.107 15.081 1.00 90.38 74 LEU A O 1
#

Radius of gyration: 13.29 Å; Cα contacts (8 Å, |Δi|>4): 42; chains: 1; bounding box: 32×21×38 Å

Foldseek 3Di:
DVVLVVVLVVLLVVQLVVLVVVCVVVVHDSVVSNVVSCVCLDPPPDDPPPDNSYCPVCVVVVVVVVVVVVVVVD